Protein AF-A0A833D9U3-F1 (afdb_monomer_lite)

Structure (mmCIF, N/CA/C/O backbone):
data_AF-A0A833D9U3-F1
#
_entry.id   AF-A0A833D9U3-F1
#
loop_
_atom_site.group_PDB
_atom_site.id
_atom_site.type_symbol
_atom_site.label_atom_id
_atom_site.label_alt_id
_atom_site.label_comp_id
_atom_site.label_asym_id
_atom_site.label_entity_id
_atom_site.label_seq_id
_atom_site.pdbx_PDB_ins_code
_atom_site.Cartn_x
_atom_site.Cartn_y
_atom_site.Cartn_z
_atom_site.occupancy
_atom_site.B_iso_or_equiv
_atom_site.auth_seq_id
_atom_site.auth_comp_id
_atom_site.auth_asym_id
_atom_site.auth_atom_id
_atom_site.pdbx_PDB_model_num
ATOM 1 N N . MET A 1 1 ? 24.353 -1.618 30.803 1.00 36.78 1 MET A N 1
ATOM 2 C CA . MET A 1 1 ? 23.016 -2.139 31.153 1.00 36.78 1 MET A CA 1
ATOM 3 C C . MET A 1 1 ? 22.181 -2.073 29.884 1.00 36.78 1 MET A C 1
ATOM 5 O O . MET A 1 1 ? 21.760 -0.989 29.512 1.00 36.78 1 MET A O 1
ATOM 9 N N . VAL A 1 2 ? 22.088 -3.171 29.132 1.00 49.12 2 VAL A N 1
ATOM 10 C CA . VAL A 1 2 ? 21.273 -3.214 27.905 1.00 49.12 2 VAL A CA 1
ATOM 11 C C . VAL A 1 2 ? 19.830 -3.433 28.358 1.00 49.12 2 VAL A C 1
ATOM 13 O O . VAL A 1 2 ? 19.603 -4.400 29.089 1.00 49.12 2 VAL A O 1
ATOM 16 N N . PRO A 1 3 ? 18.866 -2.558 28.023 1.00 50.22 3 PRO A N 1
ATOM 17 C CA . PRO A 1 3 ? 17.477 -2.806 28.367 1.00 50.22 3 PRO A CA 1
ATOM 18 C C . PRO A 1 3 ? 17.052 -4.119 27.712 1.00 50.22 3 PRO A C 1
ATOM 20 O O . PRO A 1 3 ? 17.222 -4.304 26.507 1.00 50.22 3 PRO A O 1
ATOM 23 N N . SER A 1 4 ? 16.536 -5.041 28.521 1.00 50.69 4 SER A N 1
ATOM 24 C CA . SER A 1 4 ? 15.888 -6.251 28.034 1.00 50.69 4 SER A CA 1
ATOM 25 C C . SER A 1 4 ? 14.659 -5.828 27.233 1.00 50.69 4 SER A C 1
ATOM 27 O O . SER A 1 4 ? 13.614 -5.503 27.797 1.00 50.69 4 SER A O 1
ATOM 29 N N . LEU A 1 5 ? 14.801 -5.778 25.910 1.00 57.94 5 LEU A N 1
ATOM 30 C CA . LEU A 1 5 ? 13.675 -5.790 24.994 1.00 57.94 5 LEU A CA 1
ATOM 31 C C . LEU A 1 5 ? 13.029 -7.164 25.150 1.00 57.94 5 LEU A C 1
ATOM 33 O O . LEU A 1 5 ? 13.412 -8.124 24.482 1.00 57.94 5 LEU A O 1
ATOM 37 N N . ILE A 1 6 ? 12.035 -7.272 26.030 1.00 56.09 6 ILE A N 1
ATOM 38 C CA . ILE A 1 6 ? 10.989 -8.266 25.819 1.00 56.09 6 ILE A CA 1
ATOM 39 C C . ILE A 1 6 ? 10.349 -7.854 24.496 1.00 56.09 6 ILE A C 1
ATOM 41 O O . ILE A 1 6 ? 9.491 -6.975 24.456 1.00 56.09 6 ILE A O 1
ATOM 45 N N . ALA A 1 7 ? 10.852 -8.408 23.393 1.00 61.59 7 ALA A N 1
ATOM 46 C CA . ALA A 1 7 ? 10.280 -8.195 22.082 1.00 61.59 7 ALA A CA 1
ATOM 47 C C . ALA A 1 7 ? 8.812 -8.619 22.173 1.00 61.59 7 ALA A C 1
ATOM 49 O O . ALA A 1 7 ? 8.509 -9.793 22.402 1.00 61.59 7 ALA A O 1
ATOM 50 N N . LYS A 1 8 ? 7.901 -7.645 22.060 1.00 67.50 8 LYS A N 1
ATOM 51 C CA . LYS A 1 8 ? 6.462 -7.876 21.909 1.00 67.50 8 LYS A CA 1
ATOM 52 C C . LYS A 1 8 ? 6.334 -8.914 20.791 1.00 67.50 8 LYS A C 1
ATOM 54 O O . LYS A 1 8 ? 6.749 -8.640 19.668 1.00 67.50 8 LYS A O 1
ATOM 59 N N . GLN A 1 9 ? 5.874 -10.128 21.107 1.00 72.00 9 GLN A N 1
ATOM 60 C CA . GLN A 1 9 ? 5.747 -11.199 20.115 1.00 72.00 9 GLN A CA 1
ATOM 61 C C . GLN A 1 9 ? 4.837 -10.705 18.988 1.00 72.00 9 GLN A C 1
ATOM 63 O O . GLN A 1 9 ? 3.630 -10.542 19.178 1.00 72.00 9 GLN A O 1
ATOM 68 N N . ALA A 1 10 ? 5.428 -10.420 17.829 1.00 75.25 10 ALA A N 1
ATOM 69 C CA . ALA A 1 10 ? 4.686 -9.969 16.670 1.00 75.25 10 ALA A CA 1
ATOM 70 C C . ALA A 1 10 ? 3.919 -11.159 16.092 1.00 75.25 10 ALA A C 1
ATOM 72 O O . ALA A 1 10 ? 4.497 -12.204 15.787 1.00 75.25 10 ALA A O 1
ATOM 73 N N . ARG A 1 11 ? 2.603 -11.007 15.928 1.00 84.44 11 ARG A N 1
ATOM 74 C CA . ARG A 1 11 ? 1.809 -11.963 15.155 1.00 84.44 11 ARG A CA 1
ATOM 75 C C . ARG A 1 11 ? 2.108 -11.723 13.684 1.00 84.44 11 ARG A C 1
ATOM 77 O O . ARG A 1 11 ? 1.578 -10.790 13.088 1.00 84.44 11 ARG A O 1
ATOM 84 N N . LEU A 1 12 ? 2.991 -12.543 13.132 1.00 86.88 12 LEU A N 1
ATOM 85 C CA . LEU A 1 12 ? 3.360 -12.488 11.726 1.00 86.88 12 LEU A CA 1
ATOM 86 C C . LEU A 1 12 ? 2.420 -13.369 10.903 1.00 86.88 12 LEU A C 1
ATOM 88 O O . LEU A 1 12 ? 2.086 -14.485 11.298 1.00 86.88 12 LEU A O 1
ATOM 92 N N . ALA A 1 13 ? 2.021 -12.861 9.742 1.00 90.81 13 ALA A N 1
ATOM 93 C CA . ALA A 1 13 ? 1.320 -13.611 8.711 1.00 90.81 13 ALA A CA 1
ATOM 94 C C . ALA A 1 13 ? 2.105 -13.488 7.403 1.00 90.81 13 ALA A C 1
ATOM 96 O O . ALA A 1 13 ? 2.721 -12.457 7.140 1.00 90.81 13 ALA A O 1
ATOM 97 N N . ALA A 1 14 ? 2.080 -14.540 6.588 1.00 92.44 14 ALA A N 1
ATOM 98 C CA . ALA A 1 14 ? 2.741 -14.564 5.291 1.00 92.44 14 ALA A CA 1
ATOM 99 C C . ALA A 1 14 ? 1.716 -14.817 4.185 1.00 92.44 14 ALA A C 1
ATOM 101 O O . ALA A 1 14 ? 0.839 -15.669 4.324 1.00 92.44 14 ALA A O 1
ATOM 102 N N . ILE A 1 15 ? 1.864 -14.098 3.074 1.00 91.31 15 ILE A N 1
ATOM 103 C CA . ILE A 1 15 ? 1.128 -14.344 1.834 1.00 91.31 15 ILE A CA 1
ATOM 104 C C . ILE A 1 15 ? 2.144 -14.867 0.826 1.00 91.31 15 ILE A C 1
ATOM 106 O O . ILE A 1 15 ? 3.037 -14.137 0.402 1.00 91.31 15 ILE A O 1
ATOM 110 N N . VAL A 1 16 ? 2.031 -16.144 0.465 1.00 95.06 16 VAL A N 1
ATOM 111 C CA . VAL A 1 16 ? 2.916 -16.773 -0.521 1.00 95.06 16 VAL A CA 1
ATOM 112 C C . VAL A 1 16 ? 2.293 -16.621 -1.901 1.00 95.06 16 VAL A C 1
ATOM 114 O O . VAL A 1 16 ? 1.175 -17.077 -2.132 1.00 95.06 16 VAL A O 1
ATOM 117 N N . TYR A 1 17 ? 3.018 -15.998 -2.826 1.00 93.50 17 TYR A N 1
ATOM 118 C CA . TYR A 1 17 ? 2.553 -15.763 -4.188 1.00 93.50 17 TYR A CA 1
ATOM 119 C C . TYR A 1 17 ? 3.668 -15.990 -5.215 1.00 93.50 17 TYR A C 1
ATOM 121 O O . TYR A 1 17 ? 4.857 -15.964 -4.899 1.00 93.50 17 TYR A O 1
ATOM 129 N N . ARG A 1 18 ? 3.280 -16.259 -6.467 1.00 93.81 18 ARG A N 1
ATOM 130 C CA . ARG A 1 18 ? 4.221 -16.415 -7.586 1.00 93.81 18 ARG A CA 1
ATOM 131 C C . ARG A 1 18 ? 4.598 -15.051 -8.157 1.00 93.81 18 ARG A C 1
ATOM 133 O O . ARG A 1 18 ? 3.811 -14.112 -8.097 1.00 93.81 18 ARG A O 1
ATOM 140 N N . ARG A 1 19 ? 5.778 -14.953 -8.775 1.00 88.44 19 ARG A N 1
ATOM 141 C CA . ARG A 1 19 ? 6.197 -13.747 -9.506 1.00 88.44 19 ARG A CA 1
ATOM 142 C C . ARG A 1 19 ? 5.107 -13.312 -10.494 1.00 88.44 19 ARG A C 1
ATOM 144 O O . ARG A 1 19 ? 4.608 -14.140 -11.249 1.00 88.44 19 ARG A O 1
ATOM 151 N N . GLY A 1 20 ? 4.798 -12.016 -10.500 1.00 86.12 20 GLY A N 1
ATOM 152 C CA . GLY A 1 20 ? 3.754 -11.427 -11.343 1.00 86.12 20 GLY A CA 1
ATOM 153 C C . GLY A 1 20 ? 2.345 -11.504 -10.764 1.00 86.12 20 GLY A C 1
ATOM 154 O O . GLY A 1 20 ? 1.405 -11.116 -11.439 1.00 86.12 20 GLY A O 1
ATOM 155 N N . PHE A 1 21 ? 2.187 -11.999 -9.536 1.00 90.50 21 PHE A N 1
ATOM 156 C CA . PHE A 1 21 ? 0.946 -11.824 -8.799 1.00 90.50 21 PHE A CA 1
ATOM 157 C C . PHE A 1 21 ? 0.864 -10.407 -8.217 1.00 90.50 21 PHE A C 1
ATOM 159 O O . PHE A 1 21 ? 1.787 -9.962 -7.534 1.00 90.50 21 PHE A O 1
ATOM 166 N N . GLU A 1 22 ? -0.267 -9.746 -8.444 1.00 90.25 22 GLU A N 1
ATOM 167 C CA . GLU A 1 22 ? -0.574 -8.392 -7.972 1.00 90.25 22 GLU A CA 1
ATO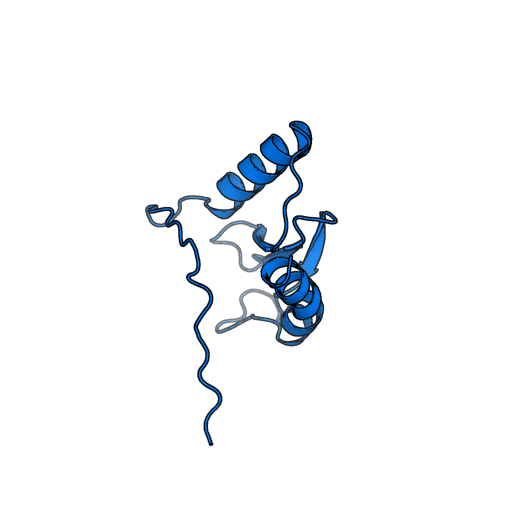M 168 C C . GLU A 1 22 ? -0.953 -8.401 -6.479 1.00 90.25 22 GLU A C 1
ATOM 170 O O . GLU A 1 22 ? -2.117 -8.247 -6.098 1.00 90.25 22 GLU A O 1
ATOM 175 N N . VAL A 1 23 ? 0.034 -8.639 -5.607 1.00 92.62 23 VAL A N 1
ATOM 176 C CA . VAL A 1 23 ? -0.185 -8.703 -4.150 1.00 92.62 23 VAL A CA 1
ATOM 177 C C . VAL A 1 23 ? -0.678 -7.371 -3.578 1.00 92.62 23 VAL A C 1
ATOM 179 O O . VAL A 1 23 ? -1.527 -7.374 -2.687 1.00 92.62 23 VAL A O 1
ATOM 182 N N . ASP A 1 24 ? -0.220 -6.248 -4.135 1.00 91.81 24 ASP A N 1
ATOM 183 C CA . ASP A 1 24 ? -0.649 -4.904 -3.743 1.00 91.81 24 ASP A CA 1
ATOM 184 C C . ASP A 1 24 ? -2.168 -4.752 -3.954 1.00 91.81 24 ASP A C 1
ATOM 186 O O . ASP A 1 24 ? -2.893 -4.339 -3.047 1.00 91.81 24 ASP A O 1
ATOM 190 N N . ALA A 1 25 ? -2.683 -5.198 -5.108 1.00 91.88 25 ALA A N 1
ATOM 191 C CA . ALA A 1 25 ? -4.111 -5.160 -5.427 1.00 91.88 25 ALA A CA 1
ATOM 192 C C . ALA A 1 25 ? -4.950 -6.050 -4.494 1.00 91.88 25 ALA A C 1
ATOM 194 O O . ALA A 1 25 ? -6.025 -5.641 -4.047 1.00 91.88 25 ALA A O 1
ATOM 195 N N . LEU A 1 26 ? -4.453 -7.247 -4.153 1.00 93.94 26 LEU A N 1
ATOM 196 C CA . LEU A 1 26 ? -5.094 -8.122 -3.165 1.00 93.94 26 LEU A CA 1
ATOM 197 C C . LEU A 1 26 ? -5.200 -7.430 -1.798 1.00 93.94 26 LEU A C 1
ATOM 199 O O . LEU A 1 26 ? -6.262 -7.445 -1.175 1.00 93.94 26 LEU A O 1
ATOM 203 N N . LEU A 1 27 ? -4.107 -6.836 -1.321 1.00 94.81 27 LEU A N 1
ATOM 204 C CA . LEU A 1 27 ? -4.066 -6.185 -0.014 1.00 94.81 27 LEU A CA 1
ATOM 205 C C . LEU A 1 27 ? -4.968 -4.943 0.034 1.00 94.81 27 LEU A C 1
ATOM 207 O O . LEU A 1 27 ? -5.677 -4.750 1.024 1.00 94.81 27 LEU A O 1
ATOM 211 N N . LEU A 1 28 ? -5.011 -4.147 -1.039 1.00 93.19 28 LEU A N 1
ATOM 212 C CA . LEU A 1 28 ? -5.921 -3.003 -1.169 1.00 93.19 28 LEU A CA 1
ATOM 213 C C . LEU A 1 28 ? -7.397 -3.435 -1.195 1.00 93.19 28 LEU A C 1
ATOM 215 O O . LEU A 1 28 ? -8.246 -2.793 -0.573 1.00 93.19 28 LEU A O 1
ATOM 219 N N . ASP A 1 29 ? -7.725 -4.549 -1.855 1.00 94.94 29 ASP A N 1
ATOM 2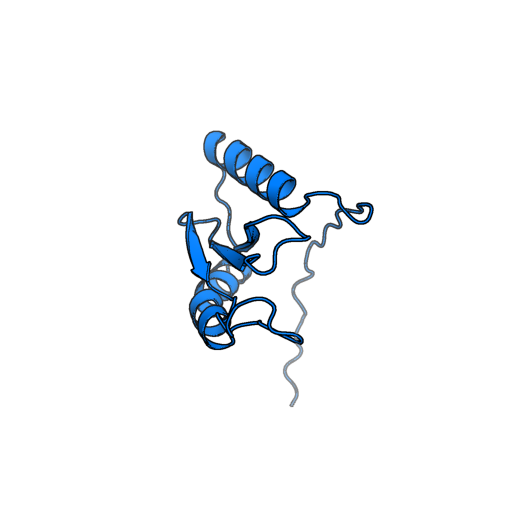20 C CA . ASP A 1 29 ? -9.082 -5.105 -1.830 1.00 94.94 29 ASP A CA 1
ATOM 221 C C . ASP A 1 29 ? -9.485 -5.566 -0.420 1.00 94.94 29 ASP A C 1
ATOM 223 O O . ASP A 1 29 ? -10.578 -5.245 0.057 1.00 94.94 29 ASP A O 1
ATOM 227 N N . ILE A 1 30 ? -8.585 -6.259 0.285 1.00 94.94 30 ILE A N 1
ATOM 228 C CA . ILE A 1 30 ? -8.792 -6.664 1.682 1.00 94.94 30 ILE A CA 1
ATOM 229 C C . ILE A 1 30 ? -9.004 -5.432 2.570 1.00 94.94 30 ILE A C 1
ATOM 231 O O . ILE A 1 30 ? -9.959 -5.404 3.351 1.00 94.94 30 ILE A O 1
ATOM 235 N N . HIS A 1 31 ? -8.162 -4.403 2.434 1.00 94.81 31 HIS A N 1
ATOM 236 C CA . HIS A 1 31 ? -8.297 -3.133 3.155 1.00 94.81 31 HIS A CA 1
ATOM 237 C C . HIS A 1 31 ? -9.678 -2.517 2.938 1.00 94.81 31 HIS A C 1
ATOM 239 O O . HIS A 1 31 ? -10.397 -2.270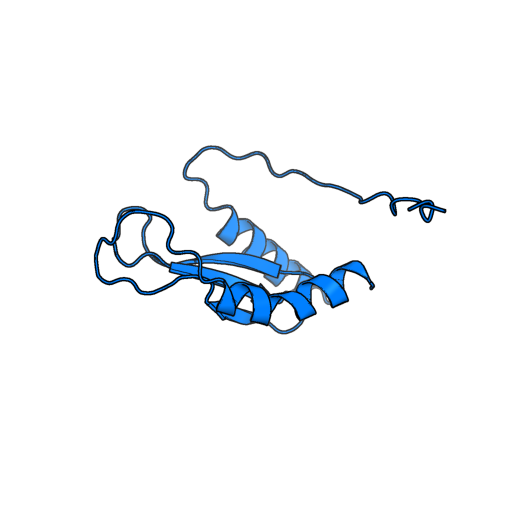 3.909 1.00 94.81 31 HIS A O 1
ATOM 245 N N . ARG A 1 32 ? -10.097 -2.362 1.680 1.00 94.62 32 ARG A N 1
ATOM 246 C CA . ARG A 1 32 ? -11.404 -1.806 1.312 1.00 94.62 32 ARG A CA 1
ATOM 247 C C . ARG A 1 32 ? -12.563 -2.592 1.928 1.00 94.62 32 ARG A C 1
ATOM 249 O O . ARG A 1 32 ? -13.473 -1.991 2.498 1.00 94.62 32 ARG A O 1
ATOM 256 N N . ARG A 1 33 ? -12.531 -3.928 1.859 1.00 97.06 33 ARG A N 1
ATOM 257 C CA . ARG A 1 33 ? -13.575 -4.796 2.439 1.00 97.06 33 ARG A CA 1
ATOM 258 C C . ARG A 1 33 ? -13.639 -4.681 3.961 1.00 97.06 33 ARG A C 1
ATOM 260 O O . ARG A 1 33 ? -14.724 -4.559 4.524 1.00 97.06 33 ARG A O 1
ATOM 267 N N . LEU A 1 34 ? -12.490 -4.686 4.635 1.00 95.88 34 LEU A N 1
ATOM 268 C CA . LEU A 1 34 ? -12.420 -4.565 6.093 1.00 95.88 34 LEU A CA 1
ATOM 269 C C . LEU A 1 34 ? -12.870 -3.179 6.575 1.00 95.88 34 LEU A C 1
ATOM 271 O O . LEU A 1 34 ? -13.574 -3.083 7.581 1.00 95.88 34 LEU A O 1
ATOM 275 N N . ARG A 1 35 ? -12.529 -2.116 5.838 1.00 94.12 35 ARG A N 1
ATOM 276 C CA . ARG A 1 35 ? -13.033 -0.760 6.093 1.00 94.12 35 ARG A CA 1
ATOM 277 C C . ARG A 1 35 ? -14.545 -0.672 5.936 1.00 94.12 35 ARG A C 1
ATOM 279 O O . ARG A 1 35 ? -15.202 -0.148 6.830 1.00 94.12 35 ARG A O 1
ATOM 286 N N . ALA A 1 36 ? -15.095 -1.223 4.853 1.00 95.75 36 ALA A N 1
ATOM 287 C CA . ALA A 1 36 ? -16.540 -1.268 4.623 1.00 95.75 36 ALA A CA 1
ATOM 288 C C . ALA A 1 36 ? -17.284 -2.040 5.730 1.00 95.75 36 ALA A C 1
ATOM 290 O O . ALA A 1 36 ? -18.408 -1.695 6.078 1.00 95.75 36 ALA A O 1
ATOM 291 N N . ALA A 1 37 ? -16.631 -3.033 6.338 1.00 97.06 37 ALA A N 1
ATOM 292 C CA . ALA A 1 37 ? -17.132 -3.762 7.501 1.00 97.06 37 ALA A CA 1
ATOM 293 C C . ALA A 1 37 ? -16.918 -3.035 8.852 1.00 97.06 37 ALA A C 1
ATOM 295 O O . ALA A 1 37 ? -17.104 -3.637 9.910 1.00 97.06 37 ALA A O 1
ATOM 296 N N . GLY A 1 38 ? -16.486 -1.769 8.853 1.00 96.12 38 GLY A N 1
ATOM 297 C CA . GLY A 1 38 ? -16.297 -0.962 10.064 1.00 96.12 38 GLY A CA 1
ATOM 298 C C . GLY A 1 38 ? -15.063 -1.328 10.896 1.00 96.12 38 GLY A C 1
ATOM 299 O O . GLY A 1 38 ? -14.971 -0.952 12.066 1.00 96.12 38 GLY A O 1
ATOM 300 N N . ARG A 1 39 ? -14.099 -2.073 10.337 1.00 95.38 39 ARG A N 1
ATOM 301 C CA . ARG A 1 39 ? -12.867 -2.436 11.055 1.00 95.38 39 ARG A CA 1
ATOM 302 C C . ARG A 1 39 ? -11.881 -1.269 11.047 1.00 95.38 39 ARG A C 1
ATOM 304 O O . ARG A 1 39 ? -11.645 -0.630 10.021 1.00 95.38 39 ARG A O 1
ATOM 311 N N . ARG A 1 40 ? -11.262 -1.024 12.204 1.00 91.25 40 ARG A N 1
ATOM 312 C CA . ARG A 1 40 ? -10.120 -0.113 12.332 1.00 91.25 40 ARG A CA 1
ATOM 313 C C . ARG A 1 40 ? -8.867 -0.847 11.869 1.00 91.25 40 ARG A C 1
ATOM 315 O O . ARG A 1 40 ? -8.575 -1.930 12.368 1.00 91.25 40 ARG A O 1
ATOM 322 N N . LEU A 1 41 ? -8.166 -0.259 10.910 1.00 92.31 41 LEU A N 1
ATOM 323 C CA . LEU A 1 41 ? -6.928 -0.783 10.344 1.00 92.31 41 LEU A CA 1
ATOM 324 C C . LEU A 1 41 ? -5.824 0.238 10.598 1.00 92.31 41 LEU A C 1
ATOM 326 O O . LEU A 1 41 ? -6.076 1.439 10.504 1.00 92.31 41 LEU A O 1
ATOM 330 N N . GLY A 1 42 ? -4.632 -0.246 10.925 1.00 92.31 42 GLY A N 1
ATOM 331 C CA . GLY A 1 42 ? -3.428 0.562 11.080 1.00 92.31 42 GLY A CA 1
ATOM 332 C C . GLY A 1 42 ? -2.291 -0.039 10.265 1.00 92.31 42 GLY A C 1
ATOM 333 O O . GLY A 1 42 ? -2.295 -1.237 9.983 1.00 92.31 42 GLY A O 1
ATOM 334 N N . GLY A 1 43 ? -1.336 0.805 9.891 1.00 93.06 43 GLY A N 1
ATOM 335 C CA . GLY A 1 43 ? -0.163 0.435 9.106 1.00 93.06 43 GLY A CA 1
ATOM 336 C C . GLY A 1 43 ? -0.215 1.033 7.709 1.00 93.06 43 GLY A C 1
ATOM 337 O O . GLY A 1 43 ? -1.019 1.925 7.436 1.00 93.06 43 GLY A O 1
ATOM 338 N N . ILE A 1 44 ? 0.647 0.524 6.835 1.00 95.25 44 ILE A N 1
ATOM 339 C CA . ILE A 1 44 ? 0.758 0.956 5.444 1.00 95.25 44 ILE A CA 1
ATOM 340 C C . ILE A 1 44 ? 0.698 -0.245 4.495 1.00 95.25 44 ILE A C 1
ATOM 342 O O . ILE A 1 44 ? 1.127 -1.342 4.853 1.00 95.25 44 ILE A O 1
ATOM 346 N N . ILE A 1 45 ? 0.183 -0.037 3.285 1.00 95.06 45 ILE A N 1
ATOM 347 C CA . ILE A 1 45 ? 0.292 -0.979 2.159 1.00 95.06 45 ILE A CA 1
ATOM 348 C C . ILE A 1 45 ? 1.143 -0.329 1.072 1.00 95.06 45 ILE A C 1
ATOM 350 O O . ILE A 1 45 ? 0.935 0.838 0.751 1.00 95.06 45 ILE A O 1
ATOM 354 N N . GLN A 1 46 ? 2.077 -1.080 0.489 1.00 93.44 46 GLN A N 1
ATOM 355 C CA . GLN A 1 46 ? 2.735 -0.669 -0.747 1.00 93.44 46 GLN A CA 1
ATOM 356 C C . GLN A 1 46 ? 1.761 -0.819 -1.921 1.00 93.44 46 GLN A C 1
ATOM 358 O O . GLN A 1 46 ? 1.078 -1.835 -2.032 1.00 93.44 46 GLN A O 1
A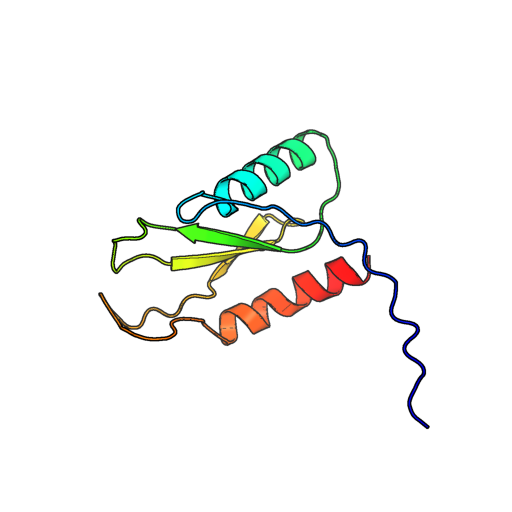TOM 363 N N . ALA A 1 47 ? 1.714 0.182 -2.791 1.00 92.38 47 ALA A N 1
ATOM 364 C CA . ALA A 1 47 ? 0.936 0.168 -4.014 1.00 92.38 47 ALA A CA 1
ATOM 365 C C . ALA A 1 47 ? 1.814 0.585 -5.195 1.00 92.38 47 ALA A C 1
ATOM 367 O O . ALA A 1 47 ? 2.270 1.728 -5.288 1.00 92.38 47 ALA A O 1
ATOM 368 N N . SER A 1 48 ? 2.041 -0.368 -6.089 1.00 88.00 48 SER A N 1
ATOM 369 C CA . SER A 1 48 ? 2.676 -0.151 -7.383 1.00 88.00 48 SER A CA 1
ATOM 370 C C . SER A 1 48 ? 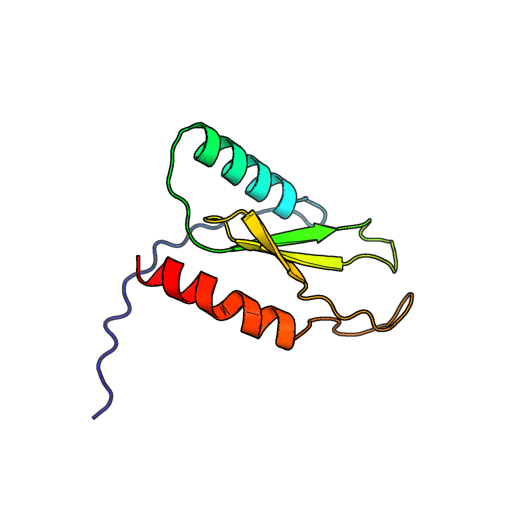1.670 0.449 -8.371 1.00 88.00 48 SER A C 1
ATOM 372 O O . SER A 1 48 ? 0.523 0.008 -8.445 1.00 88.00 48 SER A O 1
ATOM 374 N N . TYR A 1 49 ? 2.096 1.453 -9.135 1.00 81.50 49 TYR A N 1
ATOM 375 C CA . TYR A 1 49 ? 1.311 2.086 -10.194 1.00 81.50 49 TYR A CA 1
ATOM 376 C C . TYR A 1 49 ? 2.075 2.015 -11.517 1.00 81.50 49 TYR A C 1
ATOM 378 O O . TYR A 1 49 ? 3.292 2.195 -11.545 1.00 81.50 49 TYR A O 1
ATOM 386 N N . GLY A 1 50 ? 1.345 1.790 -12.610 1.00 76.88 50 GLY A N 1
ATOM 387 C CA . GLY A 1 50 ? 1.912 1.585 -13.945 1.00 76.88 50 GLY A CA 1
ATOM 388 C C . GLY A 1 50 ? 2.249 0.120 -14.234 1.00 76.88 50 GLY A C 1
ATOM 389 O O . GLY A 1 50 ? 2.286 -0.718 -13.332 1.00 76.88 50 GLY A O 1
ATOM 390 N N . ASP A 1 51 ? 2.476 -0.194 -15.508 1.00 67.12 51 ASP A N 1
ATOM 391 C CA . ASP A 1 51 ? 2.816 -1.554 -15.922 1.00 67.12 51 ASP A CA 1
ATOM 392 C C . ASP A 1 51 ? 4.250 -1.911 -15.514 1.00 67.12 51 ASP A C 1
ATOM 394 O O . ASP A 1 51 ? 5.163 -1.085 -15.561 1.00 67.12 51 ASP A O 1
ATOM 398 N N . ARG A 1 52 ? 4.477 -3.180 -15.147 1.00 61.81 52 ARG A N 1
ATOM 399 C CA . ARG A 1 52 ? 5.808 -3.687 -14.755 1.00 61.81 52 ARG A CA 1
ATOM 400 C C . ARG A 1 52 ? 6.879 -3.512 -15.835 1.00 61.81 52 ARG A C 1
ATOM 402 O O . ARG A 1 52 ? 8.057 -3.452 -15.491 1.00 61.81 52 ARG A O 1
ATOM 409 N N . ASP A 1 53 ? 6.467 -3.449 -17.098 1.00 63.97 53 ASP A N 1
ATOM 410 C CA . ASP A 1 53 ? 7.351 -3.255 -18.250 1.00 63.97 53 ASP A CA 1
ATOM 411 C C . ASP A 1 53 ? 7.460 -1.776 -18.665 1.00 63.97 53 ASP A C 1
ATOM 413 O O . ASP A 1 53 ? 8.240 -1.442 -19.558 1.00 63.97 53 ASP A O 1
ATOM 417 N N . ASP A 1 54 ? 6.719 -0.880 -18.002 1.00 67.25 54 ASP A N 1
ATOM 418 C CA . ASP A 1 54 ? 6.782 0.553 -18.250 1.00 67.25 54 ASP A CA 1
ATOM 419 C C . ASP A 1 54 ? 7.873 1.216 -17.395 1.00 67.25 54 ASP A C 1
ATOM 421 O O . ASP A 1 54 ? 7.982 1.061 -16.169 1.00 67.25 54 ASP A O 1
ATOM 425 N N . CYS A 1 55 ? 8.672 2.033 -18.071 1.00 68.00 55 CYS A N 1
ATOM 426 C CA . CYS A 1 55 ? 9.646 2.922 -17.467 1.00 68.00 55 CYS A CA 1
ATOM 427 C C . CYS A 1 55 ? 9.011 3.942 -16.499 1.00 68.00 55 CYS A C 1
ATOM 429 O O . CYS A 1 55 ? 9.721 4.457 -15.627 1.00 68.00 55 CYS A O 1
ATOM 431 N N . ALA A 1 56 ? 7.707 4.213 -16.626 1.00 64.19 56 ALA A N 1
ATOM 432 C CA . ALA A 1 56 ? 6.944 5.127 -15.776 1.00 64.19 56 ALA A CA 1
ATOM 433 C C . ALA A 1 56 ? 6.342 4.484 -14.510 1.00 64.19 56 ALA A C 1
ATOM 435 O O . ALA A 1 56 ? 5.617 5.156 -13.778 1.00 64.19 56 ALA A O 1
ATOM 436 N N . SER A 1 57 ? 6.648 3.213 -14.218 1.00 78.00 57 SER A N 1
ATOM 437 C CA . SER A 1 57 ? 6.215 2.578 -12.966 1.00 78.00 57 SER A CA 1
ATOM 438 C C . SER A 1 57 ? 6.662 3.375 -11.734 1.00 78.00 57 SER A C 1
ATOM 440 O O . SER A 1 57 ? 7.821 3.804 -11.661 1.00 78.00 57 SER A O 1
ATOM 442 N N . SER A 1 58 ? 5.754 3.546 -10.770 1.00 85.69 58 SER A N 1
ATOM 443 C CA . SER A 1 58 ? 6.003 4.191 -9.478 1.00 85.69 58 SER A CA 1
ATOM 444 C C . SER A 1 58 ? 5.517 3.335 -8.314 1.00 85.69 58 SER A C 1
ATOM 446 O O . SER A 1 58 ? 4.681 2.444 -8.471 1.00 85.69 58 SER A O 1
ATOM 448 N N . VAL A 1 59 ? 6.077 3.584 -7.135 1.00 91.19 59 VAL A N 1
ATOM 449 C CA . VAL A 1 59 ? 5.735 2.866 -5.907 1.00 91.19 59 VAL A CA 1
ATOM 450 C C . VAL A 1 59 ? 5.351 3.883 -4.848 1.00 91.19 59 VAL A C 1
ATOM 452 O O . VAL A 1 59 ? 6.100 4.811 -4.558 1.00 91.19 59 VAL A O 1
ATOM 455 N N . ARG A 1 60 ? 4.182 3.690 -4.248 1.00 94.06 60 ARG A N 1
ATOM 456 C CA . ARG A 1 60 ? 3.674 4.527 -3.161 1.00 94.06 60 ARG A CA 1
ATOM 457 C C . ARG A 1 60 ? 3.361 3.663 -1.950 1.00 94.06 60 ARG A C 1
ATOM 459 O O . ARG A 1 60 ? 3.207 2.448 -2.077 1.00 94.06 60 ARG A O 1
ATOM 466 N N . VAL A 1 61 ? 3.245 4.277 -0.781 1.00 95.31 61 VAL A N 1
ATOM 467 C CA . VAL A 1 61 ? 2.680 3.623 0.406 1.00 95.31 61 VAL A CA 1
ATOM 468 C C . VAL A 1 61 ? 1.419 4.345 0.849 1.00 95.31 61 VAL A C 1
ATOM 470 O O . VAL A 1 61 ? 1.363 5.570 0.835 1.00 95.31 61 VAL A O 1
ATOM 473 N N . VAL A 1 62 ? 0.405 3.573 1.225 1.00 95.12 62 VAL A N 1
ATOM 474 C CA . VAL A 1 62 ? -0.930 4.064 1.579 1.00 95.12 62 VAL A CA 1
ATOM 475 C C . VAL A 1 62 ? -1.176 3.826 3.061 1.00 95.12 62 VAL A C 1
ATOM 477 O O . VAL A 1 62 ? -1.136 2.678 3.509 1.00 95.12 62 VAL A O 1
ATOM 480 N N . ASP A 1 63 ? -1.468 4.881 3.819 1.00 95.00 63 ASP A N 1
ATOM 481 C CA . ASP A 1 63 ? -1.918 4.781 5.209 1.00 95.00 63 ASP A CA 1
ATOM 482 C C . ASP A 1 63 ? -3.291 4.104 5.280 1.00 95.00 63 ASP A C 1
ATOM 484 O O . ASP A 1 63 ? -4.297 4.609 4.778 1.00 95.00 63 ASP A O 1
ATOM 488 N N . LEU A 1 64 ? -3.370 2.972 5.979 1.00 94.88 64 LEU A N 1
ATOM 489 C CA . LEU A 1 64 ? -4.613 2.221 6.107 1.00 94.88 64 LEU A CA 1
ATOM 490 C C . LEU A 1 64 ? -5.679 2.949 6.923 1.00 94.88 64 LEU A C 1
ATOM 492 O O . LEU A 1 64 ? -6.866 2.680 6.703 1.00 94.88 64 LEU A O 1
ATOM 496 N N . ALA A 1 65 ? -5.283 3.859 7.814 1.00 92.62 65 ALA A N 1
ATOM 497 C CA . ALA A 1 65 ? -6.146 4.589 8.736 1.00 92.62 65 ALA A CA 1
ATOM 498 C C . ALA A 1 65 ? -6.721 5.890 8.152 1.00 92.62 65 ALA A C 1
ATOM 500 O O . ALA A 1 65 ? -7.862 6.234 8.482 1.00 92.62 65 ALA A O 1
ATOM 501 N N . SER A 1 66 ? -6.005 6.573 7.260 1.00 91.06 66 SER A N 1
ATOM 502 C CA . SER A 1 66 ? -6.477 7.811 6.613 1.00 91.06 66 SER A CA 1
ATOM 503 C C . SER A 1 66 ? -6.738 7.673 5.111 1.00 91.06 66 SER A C 1
ATOM 505 O O . SER A 1 66 ? -7.565 8.404 4.576 1.00 91.06 66 SER A O 1
ATOM 507 N N . GLY A 1 67 ? -6.089 6.717 4.443 1.00 90.88 67 GLY A N 1
ATOM 508 C CA . GLY A 1 67 ? -6.034 6.638 2.983 1.00 90.88 67 GLY A CA 1
ATOM 509 C C . GLY A 1 67 ? -5.015 7.594 2.356 1.00 90.88 67 GLY A C 1
ATOM 510 O O . GLY A 1 67 ? -5.024 7.745 1.141 1.00 90.88 67 GLY A O 1
ATOM 511 N N . GLN A 1 68 ? -4.177 8.259 3.158 1.00 93.31 68 GLN A N 1
ATOM 512 C CA . GLN A 1 68 ? -3.126 9.140 2.659 1.00 93.31 68 GLN A CA 1
ATOM 513 C C . GLN A 1 68 ? -2.056 8.340 1.911 1.00 93.31 68 GLN A C 1
ATOM 515 O O . GLN A 1 68 ? -1.522 7.366 2.446 1.00 93.31 68 GLN A O 1
ATOM 520 N N . ASP A 1 69 ? -1.707 8.810 0.717 1.00 93.56 69 ASP A N 1
ATOM 521 C CA . ASP A 1 69 ? -0.612 8.271 -0.084 1.00 93.56 69 ASP A CA 1
ATOM 522 C C . ASP A 1 69 ? 0.686 9.044 0.188 1.00 93.56 69 ASP A C 1
ATOM 524 O O . ASP A 1 69 ? 0.685 10.276 0.264 1.00 93.56 69 ASP A O 1
ATOM 528 N N . TYR A 1 70 ? 1.797 8.315 0.251 1.00 94.38 70 TYR A N 1
ATOM 529 C CA . TYR A 1 70 ? 3.155 8.850 0.295 1.00 94.38 70 TYR A CA 1
ATOM 530 C C . TYR A 1 70 ? 3.929 8.296 -0.895 1.00 94.38 70 TYR A C 1
ATOM 532 O O . TYR A 1 70 ? 4.000 7.076 -1.083 1.00 94.38 70 TYR A O 1
ATOM 540 N N . ASP A 1 71 ? 4.480 9.185 -1.716 1.00 93.25 71 ASP A N 1
ATOM 541 C CA . ASP A 1 71 ? 5.312 8.774 -2.840 1.00 93.25 71 ASP A CA 1
ATOM 542 C C . ASP A 1 71 ? 6.695 8.377 -2.330 1.00 93.25 71 ASP A C 1
ATOM 544 O O . ASP A 1 71 ? 7.410 9.194 -1.753 1.00 93.25 71 ASP A O 1
ATOM 548 N N . ILE A 1 72 ? 7.054 7.107 -2.510 1.00 94.31 72 ILE A N 1
ATOM 549 C CA . ILE A 1 72 ? 8.363 6.574 -2.119 1.00 94.31 72 ILE A CA 1
ATOM 550 C C . ILE A 1 72 ? 9.215 6.289 -3.354 1.00 94.31 72 ILE A C 1
ATOM 552 O O . ILE A 1 72 ? 10.157 5.498 -3.289 1.00 94.31 72 ILE A O 1
ATOM 556 N N . TRP A 1 73 ? 8.887 6.908 -4.489 1.00 93.12 73 TRP A N 1
ATOM 557 C CA . TRP A 1 73 ? 9.549 6.677 -5.758 1.00 93.12 73 TRP A CA 1
ATOM 558 C C . TRP A 1 73 ? 10.076 7.972 -6.368 1.00 93.12 73 TRP A C 1
ATOM 560 O O . TRP A 1 73 ? 9.336 8.862 -6.770 1.00 93.12 73 TRP A O 1
ATOM 570 N N . GLN A 1 74 ? 11.394 8.065 -6.478 1.00 90.06 74 GLN A N 1
ATOM 571 C CA . GLN A 1 74 ? 12.070 9.189 -7.105 1.00 90.06 74 GLN A CA 1
ATOM 572 C C . GLN A 1 74 ? 11.868 9.152 -8.617 1.00 90.06 74 GLN A C 1
ATOM 574 O O . GLN A 1 74 ? 12.279 8.200 -9.294 1.00 90.06 74 GLN A O 1
ATOM 579 N N . ASP A 1 75 ? 11.349 10.248 -9.165 1.00 86.12 75 ASP A N 1
ATOM 580 C CA . ASP A 1 75 ? 11.469 10.518 -10.590 1.00 86.12 75 ASP A CA 1
ATOM 581 C C . ASP A 1 75 ? 12.929 10.860 -10.923 1.00 86.12 75 ASP A C 1
ATOM 583 O O . ASP A 1 75 ? 13.444 11.939 -10.623 1.00 86.12 75 ASP A O 1
ATOM 587 N N . ARG A 1 76 ? 13.623 9.893 -11.524 1.00 86.12 76 ARG A N 1
ATOM 588 C CA . ARG A 1 76 ? 15.002 10.033 -12.018 1.00 86.12 76 ARG A CA 1
ATOM 589 C C . ARG A 1 76 ? 15.053 10.173 -13.542 1.00 86.12 76 ARG A C 1
ATOM 591 O O . ARG A 1 76 ? 16.124 10.022 -14.131 1.00 86.12 76 ARG A O 1
ATOM 598 N N . GLY A 1 77 ? 13.909 10.437 -14.170 1.00 81.88 77 GLY A N 1
ATOM 599 C CA . GLY A 1 77 ? 13.724 10.426 -15.611 1.00 81.88 77 GLY A CA 1
ATOM 600 C C . GLY A 1 77 ? 13.356 9.049 -16.165 1.00 81.88 77 GLY A C 1
ATOM 601 O O . GLY A 1 77 ? 13.495 8.004 -15.516 1.00 81.88 77 GLY A O 1
ATOM 602 N N . ALA A 1 78 ? 12.885 9.059 -17.413 1.00 76.50 78 ALA A N 1
ATOM 603 C CA . ALA A 1 78 ? 12.424 7.868 -18.111 1.00 76.50 78 ALA A CA 1
ATOM 604 C C . ALA A 1 78 ? 13.516 6.789 -18.179 1.00 76.50 78 ALA A C 1
ATOM 606 O O . ALA A 1 78 ? 14.656 7.042 -18.570 1.00 76.50 78 ALA A O 1
ATOM 607 N N . CYS A 1 79 ? 13.138 5.564 -17.815 1.00 79.19 79 CYS A N 1
ATOM 608 C CA . CYS A 1 79 ? 13.975 4.366 -17.897 1.00 79.19 79 CYS A CA 1
ATOM 609 C C . CYS A 1 79 ? 15.270 4.434 -17.062 1.00 79.19 79 CYS A C 1
ATOM 611 O O . CYS A 1 79 ? 16.230 3.704 -17.337 1.00 79.19 79 CYS A O 1
ATOM 613 N N . ALA A 1 80 ? 15.312 5.294 -16.035 1.00 82.88 80 ALA A N 1
ATOM 614 C CA . ALA A 1 80 ? 16.415 5.336 -15.085 1.00 82.88 80 ALA A CA 1
ATOM 615 C C . ALA A 1 80 ? 16.636 3.955 -14.444 1.00 82.88 80 ALA A C 1
ATOM 617 O O . ALA A 1 80 ? 15.702 3.300 -13.980 1.00 82.88 80 ALA A O 1
ATOM 618 N N . ARG A 1 81 ? 17.897 3.510 -14.426 1.00 80.88 81 ARG A N 1
ATOM 619 C CA . ARG A 1 81 ? 18.312 2.214 -13.875 1.00 80.88 81 ARG A CA 1
ATOM 620 C C . ARG A 1 81 ? 18.813 2.367 -12.439 1.00 80.88 81 ARG A C 1
ATOM 622 O O . ARG A 1 81 ? 19.387 3.393 -12.080 1.00 80.88 81 ARG A O 1
ATOM 629 N N . GLY A 1 82 ? 18.665 1.308 -11.648 1.00 84.56 82 GLY A N 1
ATOM 630 C CA . GLY A 1 82 ? 19.072 1.275 -10.241 1.00 84.56 82 GLY A CA 1
ATOM 631 C C . GLY A 1 82 ? 17.925 1.586 -9.278 1.00 84.56 82 GLY A C 1
ATOM 632 O O . GLY A 1 82 ? 16.766 1.654 -9.680 1.00 84.56 82 GLY A O 1
ATOM 633 N N . CYS A 1 83 ? 18.252 1.729 -7.990 1.00 86.19 83 CYS A N 1
ATOM 634 C CA . CYS A 1 83 ? 17.258 2.027 -6.961 1.00 86.19 83 CYS A CA 1
ATOM 635 C C . CYS A 1 83 ? 16.626 3.408 -7.210 1.00 86.19 83 CYS A C 1
ATOM 637 O O . CYS A 1 83 ? 17.340 4.396 -7.419 1.00 86.19 83 CYS A O 1
ATOM 639 N N . ARG A 1 84 ? 15.290 3.447 -7.194 1.00 90.44 84 ARG A N 1
ATOM 640 C CA . ARG A 1 84 ? 14.465 4.661 -7.298 1.00 90.44 84 ARG A CA 1
ATOM 641 C C . ARG A 1 84 ? 13.709 4.953 -5.995 1.00 90.44 84 ARG A C 1
ATOM 643 O O . ARG A 1 84 ? 12.798 5.759 -6.004 1.00 90.44 84 ARG A O 1
ATOM 650 N N . LEU A 1 85 ? 14.054 4.299 -4.887 1.00 91.62 85 LEU A N 1
ATOM 651 C CA . LEU A 1 85 ? 13.400 4.520 -3.596 1.00 91.62 85 LEU A CA 1
ATOM 652 C C . LEU A 1 85 ? 13.682 5.947 -3.090 1.00 91.62 85 LEU A C 1
ATOM 654 O O . LEU A 1 85 ? 14.847 6.336 -3.015 1.00 91.62 85 LEU A O 1
ATOM 658 N N . ASP A 1 86 ? 12.640 6.713 -2.753 1.00 93.62 86 ASP A N 1
ATOM 659 C CA . ASP A 1 86 ? 12.778 8.041 -2.142 1.00 93.62 86 ASP A CA 1
ATOM 660 C C . ASP A 1 86 ? 12.807 7.939 -0.616 1.00 93.62 86 ASP A C 1
ATOM 662 O O . ASP A 1 86 ? 11.795 7.681 0.037 1.00 93.62 86 ASP A O 1
ATOM 666 N N . GLU A 1 87 ? 13.981 8.189 -0.042 1.00 93.75 87 GLU A N 1
ATOM 667 C CA . GLU A 1 87 ? 14.190 8.250 1.406 1.00 93.75 87 GLU A CA 1
ATOM 668 C C . GLU A 1 87 ? 13.314 9.314 2.076 1.00 93.75 87 GLU A C 1
ATOM 670 O O . GLU A 1 87 ? 12.855 9.108 3.198 1.00 93.75 87 GLU A O 1
ATOM 675 N N . ARG A 1 88 ? 13.028 10.432 1.394 1.00 94.75 88 ARG A N 1
ATOM 676 C CA . ARG A 1 88 ? 12.171 11.491 1.948 1.00 94.75 88 ARG A CA 1
ATOM 677 C C . ARG A 1 88 ? 10.738 11.002 2.106 1.00 94.75 88 ARG A C 1
ATOM 679 O O . ARG A 1 88 ? 10.163 11.168 3.175 1.00 94.75 88 ARG A O 1
ATOM 686 N N . GLY A 1 89 ? 10.208 10.321 1.090 1.00 93.94 89 GLY A N 1
ATOM 687 C CA . GLY A 1 89 ? 8.882 9.707 1.152 1.00 93.94 89 GLY A CA 1
ATOM 688 C C . GLY A 1 89 ? 8.766 8.666 2.267 1.00 93.94 89 GLY A C 1
ATOM 689 O O . GLY A 1 89 ? 7.744 8.583 2.946 1.00 93.94 89 GLY A O 1
ATOM 690 N N . LEU A 1 90 ? 9.836 7.901 2.512 1.00 94.31 90 LEU A N 1
ATOM 691 C CA . LEU A 1 90 ? 9.884 6.956 3.629 1.00 94.31 90 LEU A CA 1
ATOM 692 C C . LEU A 1 90 ? 9.865 7.655 4.992 1.00 94.31 90 LEU A C 1
ATOM 694 O O . LEU A 1 90 ? 9.130 7.220 5.878 1.00 94.31 90 LEU A O 1
ATOM 698 N N . LEU A 1 91 ? 10.636 8.732 5.157 1.00 96.00 91 LEU A N 1
ATOM 699 C CA . LEU A 1 91 ? 10.636 9.536 6.384 1.00 96.00 91 LEU A CA 1
ATOM 700 C C . LEU A 1 91 ? 9.269 10.186 6.635 1.00 96.00 91 LEU A C 1
ATOM 702 O O . LEU A 1 91 ? 8.813 10.254 7.773 1.00 96.00 91 LEU A O 1
ATOM 706 N N . GLU A 1 92 ? 8.571 10.615 5.584 1.00 95.12 92 GLU A N 1
ATOM 707 C CA . GLU A 1 92 ? 7.212 11.154 5.705 1.00 95.12 92 GLU A CA 1
ATOM 708 C C . GLU A 1 92 ? 6.181 10.089 6.115 1.00 95.12 92 GLU A C 1
ATOM 710 O O . GLU A 1 92 ? 5.232 10.393 6.844 1.00 95.12 92 GLU A O 1
ATOM 715 N N . ALA A 1 93 ? 6.376 8.835 5.695 1.00 95.25 93 ALA A N 1
ATOM 716 C CA . ALA A 1 93 ? 5.513 7.710 6.053 1.00 95.25 93 ALA A CA 1
ATOM 717 C C . ALA A 1 93 ? 5.817 7.113 7.445 1.00 95.25 93 ALA A C 1
ATOM 719 O O . ALA A 1 93 ? 4.943 6.477 8.043 1.00 95.25 93 ALA A O 1
ATOM 720 N N . GLU A 1 94 ? 7.022 7.319 7.992 1.00 94.88 94 GLU A N 1
ATOM 721 C CA . GLU A 1 94 ? 7.469 6.761 9.281 1.00 94.88 94 GLU A CA 1
ATOM 722 C C . GLU A 1 94 ? 6.455 6.967 10.427 1.00 94.88 94 GLU A C 1
ATOM 724 O O . GLU A 1 94 ? 6.105 5.981 11.093 1.00 94.88 94 GLU A O 1
ATOM 729 N N . PRO A 1 95 ? 5.896 8.175 10.660 1.00 93.62 95 PRO A N 1
ATOM 730 C CA . PRO A 1 95 ? 4.982 8.395 11.777 1.00 93.62 95 PRO A CA 1
ATOM 731 C C . PRO A 1 95 ? 3.709 7.544 11.697 1.00 93.62 95 PRO A C 1
ATOM 733 O O . PRO A 1 95 ? 3.100 7.246 12.725 1.00 93.62 95 PRO A O 1
ATOM 736 N N . VAL A 1 96 ? 3.282 7.147 10.493 1.00 93.56 96 VAL A N 1
ATOM 737 C CA . VAL A 1 96 ? 2.123 6.262 10.299 1.00 93.56 96 VAL A CA 1
ATOM 738 C C . VAL A 1 96 ? 2.429 4.862 10.823 1.00 93.56 96 VAL A C 1
ATOM 740 O O . VAL A 1 96 ? 1.606 4.276 11.530 1.00 93.56 96 VAL A O 1
ATOM 743 N N . VAL A 1 97 ? 3.618 4.340 10.516 1.00 91.31 97 VAL A N 1
ATOM 744 C CA . VAL A 1 97 ? 4.052 3.001 10.935 1.00 91.31 97 VAL A CA 1
ATOM 745 C C . VAL A 1 97 ? 4.211 2.932 12.450 1.00 91.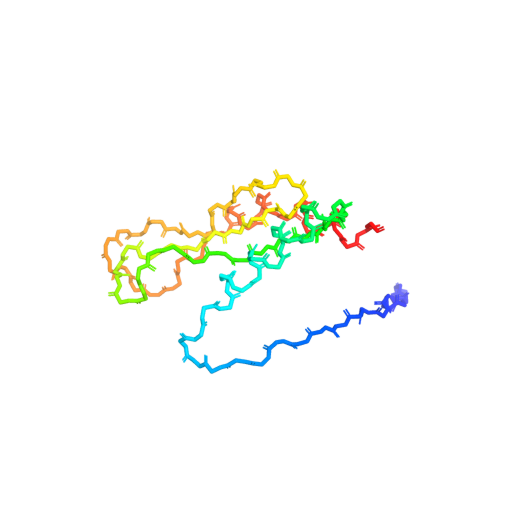31 97 VAL A C 1
ATOM 747 O O . VAL A 1 97 ? 3.693 2.004 13.070 1.00 91.31 97 VAL A O 1
ATOM 750 N N . LEU A 1 98 ? 4.855 3.932 13.057 1.00 91.94 98 LEU A N 1
ATOM 751 C CA . LEU A 1 98 ? 5.048 3.985 14.509 1.00 91.94 98 LEU A CA 1
ATOM 752 C C . LEU A 1 98 ? 3.705 3.972 15.252 1.00 91.94 98 LEU A C 1
ATOM 754 O O . LEU A 1 98 ? 3.469 3.113 16.101 1.00 91.94 98 LEU A O 1
ATOM 758 N N . ARG A 1 99 ? 2.760 4.829 14.836 1.00 89.56 99 ARG A N 1
ATOM 759 C CA . ARG A 1 99 ? 1.403 4.853 15.407 1.00 89.56 99 ARG A CA 1
ATOM 760 C C . ARG A 1 99 ? 0.667 3.519 15.272 1.00 89.56 99 ARG A C 1
ATOM 762 O O . ARG A 1 99 ? -0.163 3.204 16.117 1.00 89.56 99 ARG A O 1
ATOM 769 N N . ALA A 1 100 ? 0.925 2.758 14.212 1.00 87.62 100 ALA A N 1
ATOM 770 C CA . ALA A 1 100 ? 0.266 1.477 13.979 1.00 87.62 100 ALA A CA 1
ATOM 771 C C . ALA A 1 100 ? 0.800 0.346 14.869 1.00 87.62 100 ALA A C 1
ATOM 773 O O . ALA A 1 100 ? 0.040 -0.556 15.214 1.00 87.62 100 ALA A O 1
ATOM 774 N N . ILE A 1 101 ? 2.087 0.377 15.221 1.00 83.25 101 ILE A N 1
ATOM 775 C CA . ILE A 1 101 ? 2.736 -0.648 16.055 1.00 83.25 101 ILE A CA 1
ATOM 776 C C . ILE A 1 101 ? 2.458 -0.412 17.552 1.00 83.25 101 ILE A C 1
ATOM 778 O O . ILE A 1 101 ? 2.353 -1.376 18.326 1.00 83.25 101 ILE A O 1
ATOM 782 N N . ASP A 1 102 ? 2.310 0.857 17.939 1.00 78.56 102 ASP A N 1
ATOM 783 C CA . ASP A 1 102 ? 2.030 1.280 19.315 1.00 78.56 102 ASP A CA 1
ATOM 784 C C . ASP A 1 102 ? 0.546 1.170 19.716 1.00 78.56 102 ASP A C 1
ATOM 786 O O . ASP A 1 102 ? 0.238 1.202 20.910 1.00 78.56 102 ASP A O 1
ATOM 790 N N . ALA A 1 103 ? -0.364 1.023 18.745 1.00 65.69 103 ALA A N 1
ATOM 791 C CA . ALA A 1 103 ? -1.806 0.844 18.961 1.00 65.69 103 ALA A CA 1
ATOM 792 C C . ALA A 1 103 ? -2.187 -0.553 19.495 1.00 65.69 103 ALA A C 1
ATOM 794 O O . ALA A 1 103 ? -3.271 -0.638 20.119 1.00 65.69 103 ALA A O 1
#

Radius of gyration: 16.31 Å; chains: 1; bounding box: 40×28×49 Å

Secondary structure (DSSP, 8-state):
------------------TT--HHHHHHHHHHHHHHTT----SEEEEEES-TT-TT-EEEEEETTT--EEE-B----TT--S--B-HHHHHHHHHHHHHHHH-

Sequence (103 aa):
MVPSLIAKQARLAAIVYRRGFEVDALLLDIHRRLRAAGRRLGGIIQASYGDRDDCASSVRVVDLASGQDYDIWQDRGACARGCRLDERGLLEAEPVVLRAIDA

pLDDT: mean 86.04, std 12.67, range [36.78, 97.06]

Foldseek 3Di:
DDPPPPPPPDPDDDDDDDPPDQVLVVVVVVLVVCVVVVDAAADKGKDWDDDPPFQPIFIWIAGSRPRDIFGQAACPDGNDDDDRGRPVSVVVCVVRHVVRVVD